Protein AF-A0A954QNA8-F1 (afdb_monomer_lite)

Foldseek 3Di:
DDDLVVLVVVLVVLVVVLVVVVVVLVVVCVVDVDPVSVCCCVVPPVVVSVVSVVVSVVSVVVSVVVVVVVVVVVDPPPPPPDD

Radius of gyration: 20.31 Å; chains: 1; bounding box: 48×29×55 Å

Secondary structure (DSSP, 8-state):
---HHHHHHHHHHHHHHHHHHHHHHHHHHHH--SHHHHHHIIIIIHHHHHHHHHHHHHHHHHHHHHHHHHHHHH-TT------

Sequence (83 aa):
MSRPGHLHIGVQQLQHATRELQRMWAETRRQWNDQTARDFEAKHLESMLPALRLILAATSETEEQYRQAVHDSEDPDRPTTVL

pLDDT: mean 85.42, std 14.09, range [44.88, 97.38]

Structure (mmCIF, N/CA/C/O backbone):
data_AF-A0A954QNA8-F1
#
_entry.id   AF-A0A954QNA8-F1
#
loop_
_atom_site.group_PDB
_atom_site.id
_atom_site.type_symbol
_atom_site.label_atom_id
_atom_site.label_alt_id
_atom_site.label_comp_id
_atom_site.label_asym_id
_atom_site.label_entity_id
_atom_site.label_seq_id
_atom_site.pdbx_PDB_ins_code
_atom_site.Cartn_x
_atom_site.Cartn_y
_atom_site.Cartn_z
_atom_site.occupancy
_atom_site.B_iso_or_equiv
_atom_site.auth_seq_id
_atom_site.auth_comp_id
_atom_site.auth_asym_id
_atom_site.auth_atom_id
_atom_site.pdbx_PDB_model_num
ATOM 1 N N . MET A 1 1 ? 11.137 5.780 -23.231 1.00 47.69 1 MET A N 1
ATOM 2 C CA . MET A 1 1 ? 11.973 4.796 -22.509 1.00 47.69 1 MET A CA 1
ATOM 3 C C . MET A 1 1 ? 12.257 5.357 -21.126 1.00 47.69 1 MET A C 1
ATOM 5 O O . MET A 1 1 ? 12.930 6.377 -21.032 1.00 47.69 1 MET A O 1
ATOM 9 N N . SER A 1 2 ? 11.682 4.778 -20.072 1.00 53.50 2 SER A N 1
ATOM 10 C CA . SER A 1 2 ? 12.015 5.168 -18.696 1.00 53.50 2 SER A CA 1
ATOM 11 C C . SER A 1 2 ? 13.436 4.705 -18.392 1.00 53.50 2 SER A C 1
ATOM 13 O O . SER A 1 2 ? 13.750 3.535 -18.584 1.00 53.50 2 SER A O 1
ATOM 15 N N . ARG A 1 3 ? 14.313 5.620 -17.968 1.00 60.56 3 ARG A N 1
ATOM 16 C CA . ARG A 1 3 ? 15.673 5.256 -17.549 1.00 60.56 3 ARG A CA 1
ATOM 17 C C . ARG A 1 3 ? 15.601 4.361 -16.301 1.00 60.56 3 ARG A C 1
ATOM 19 O O . ARG A 1 3 ? 14.802 4.670 -15.416 1.00 60.56 3 ARG A O 1
ATOM 26 N N . PRO A 1 4 ? 16.457 3.331 -16.177 1.00 61.16 4 PRO A N 1
ATOM 27 C CA . PRO A 1 4 ? 16.444 2.392 -15.047 1.00 61.16 4 PRO A CA 1
ATOM 28 C C . PRO A 1 4 ? 16.491 3.090 -13.678 1.00 61.16 4 PRO A C 1
ATOM 30 O O . PRO A 1 4 ? 15.779 2.701 -12.757 1.00 61.16 4 PRO A O 1
ATOM 33 N N . GLY A 1 5 ? 17.224 4.205 -13.568 1.00 68.38 5 GLY A N 1
ATOM 34 C CA . GLY A 1 5 ? 17.301 4.986 -12.328 1.00 68.38 5 GLY A CA 1
ATOM 35 C C . GLY A 1 5 ? 15.971 5.593 -11.855 1.00 68.38 5 GLY A C 1
ATOM 36 O O . GLY A 1 5 ? 15.779 5.763 -10.657 1.00 68.38 5 GLY A O 1
ATOM 37 N N . HIS A 1 6 ? 15.023 5.885 -12.753 1.00 76.69 6 HIS A N 1
ATOM 38 C CA . HIS A 1 6 ? 13.720 6.443 -12.363 1.00 76.69 6 HIS A CA 1
ATOM 39 C C . HIS A 1 6 ? 12.817 5.397 -11.698 1.00 76.69 6 HIS A C 1
ATOM 41 O O . HIS A 1 6 ? 12.088 5.722 -10.762 1.00 76.69 6 HIS A O 1
ATOM 47 N N . LEU A 1 7 ? 12.882 4.144 -12.163 1.00 77.62 7 LEU A N 1
ATOM 48 C CA . LEU A 1 7 ? 12.125 3.040 -11.574 1.00 77.62 7 LEU A CA 1
ATOM 49 C C . LEU A 1 7 ? 12.635 2.735 -10.163 1.00 77.62 7 LEU A C 1
ATOM 51 O O . LEU A 1 7 ? 11.843 2.649 -9.228 1.00 77.62 7 LEU A O 1
ATOM 55 N N . HIS A 1 8 ? 13.959 2.683 -10.009 1.00 81.94 8 HIS A N 1
ATOM 56 C CA . HIS A 1 8 ? 14.616 2.455 -8.726 1.00 81.94 8 HIS A CA 1
ATOM 57 C C . HIS A 1 8 ? 14.202 3.485 -7.663 1.00 81.94 8 HIS A C 1
ATOM 59 O O . HIS A 1 8 ? 13.796 3.129 -6.556 1.00 81.94 8 HIS A O 1
ATOM 65 N N . ILE A 1 9 ? 14.241 4.778 -8.011 1.00 86.94 9 ILE A N 1
ATOM 66 C CA . ILE A 1 9 ? 13.834 5.864 -7.105 1.00 86.94 9 ILE A CA 1
ATOM 67 C C . ILE A 1 9 ? 12.359 5.715 -6.705 1.00 86.94 9 ILE A C 1
ATOM 69 O O . ILE A 1 9 ? 12.030 5.841 -5.525 1.00 86.94 9 ILE A O 1
ATOM 73 N N . GLY A 1 10 ? 11.477 5.403 -7.660 1.00 86.38 10 GLY A N 1
ATOM 74 C CA . GLY A 1 10 ? 10.055 5.182 -7.386 1.00 86.38 10 GLY A CA 1
ATOM 75 C C . GLY A 1 10 ? 9.803 4.010 -6.430 1.00 86.38 10 GLY A C 1
ATOM 76 O O . GLY A 1 10 ? 9.009 4.138 -5.498 1.00 86.38 10 GLY A O 1
ATOM 77 N N . VAL A 1 11 ? 10.525 2.896 -6.597 1.00 88.00 11 VAL A N 1
ATOM 78 C CA . VAL A 1 11 ? 10.456 1.733 -5.693 1.00 88.00 11 VAL A CA 1
ATOM 79 C C . VAL A 1 11 ? 10.884 2.112 -4.276 1.00 88.00 11 VAL A C 1
ATOM 81 O O . VAL A 1 11 ? 10.177 1.795 -3.319 1.00 88.00 11 VAL A O 1
ATOM 84 N N . GLN A 1 12 ? 11.998 2.834 -4.127 1.00 90.00 12 GLN A N 1
ATOM 85 C CA . GLN A 1 12 ? 12.488 3.283 -2.819 1.00 90.00 12 GLN A CA 1
ATOM 86 C C . GLN A 1 12 ? 11.485 4.208 -2.115 1.00 90.00 12 GLN A C 1
ATOM 88 O O . GLN A 1 12 ? 11.200 4.036 -0.926 1.00 90.00 12 GLN A O 1
ATOM 93 N N . GLN A 1 13 ? 10.899 5.155 -2.852 1.00 92.12 13 GLN A N 1
ATOM 94 C CA . GLN A 1 13 ? 9.871 6.056 -2.326 1.00 92.12 13 GLN A CA 1
ATOM 95 C C . GLN A 1 13 ? 8.623 5.290 -1.881 1.00 92.12 13 GLN A C 1
ATOM 97 O O . GLN A 1 13 ? 8.118 5.523 -0.782 1.00 92.12 13 GLN A O 1
ATOM 102 N N . LEU A 1 14 ? 8.155 4.332 -2.683 1.00 91.12 14 LEU A N 1
ATOM 103 C CA . LEU A 1 14 ? 6.978 3.535 -2.349 1.00 91.12 14 LEU A CA 1
ATOM 104 C C . LEU A 1 14 ? 7.224 2.616 -1.140 1.00 91.12 14 LEU A C 1
ATOM 106 O O . LEU A 1 14 ? 6.358 2.496 -0.270 1.00 91.12 14 LEU A O 1
ATOM 110 N N . GLN A 1 15 ? 8.416 2.018 -1.024 1.00 91.62 15 GLN A N 1
ATOM 111 C CA . GLN A 1 15 ? 8.823 1.260 0.167 1.00 91.62 15 GLN A CA 1
ATOM 112 C C . GLN A 1 15 ? 8.852 2.139 1.418 1.00 91.62 15 GLN A C 1
ATOM 114 O O . GLN A 1 15 ? 8.422 1.713 2.493 1.00 91.62 15 GLN A O 1
ATOM 119 N N . HIS A 1 16 ? 9.377 3.360 1.303 1.00 94.44 16 HIS A N 1
ATOM 120 C CA . HIS A 1 16 ? 9.402 4.312 2.406 1.00 94.44 16 HIS A CA 1
ATOM 121 C C . HIS A 1 16 ? 7.984 4.687 2.849 1.00 94.44 16 HIS A C 1
ATOM 123 O O . HIS A 1 16 ? 7.639 4.451 4.005 1.00 94.44 16 HIS A O 1
ATOM 129 N N . ALA A 1 17 ? 7.139 5.133 1.918 1.00 94.44 17 ALA A N 1
ATOM 130 C CA . ALA A 1 17 ? 5.757 5.516 2.197 1.00 94.44 17 ALA A CA 1
ATOM 131 C C . ALA A 1 17 ? 4.935 4.366 2.804 1.00 94.44 17 ALA A C 1
ATOM 133 O O . ALA A 1 17 ? 4.171 4.572 3.744 1.00 94.44 17 ALA A O 1
ATOM 134 N N . THR A 1 18 ? 5.134 3.130 2.328 1.00 93.25 18 THR A N 1
ATOM 135 C CA . THR A 1 18 ? 4.452 1.949 2.884 1.00 93.25 18 THR A CA 1
ATOM 136 C C . THR A 1 18 ? 4.850 1.709 4.343 1.00 93.25 18 THR A C 1
ATOM 138 O O . THR A 1 18 ? 3.992 1.435 5.181 1.00 93.25 18 THR A O 1
ATOM 141 N N . ARG A 1 19 ? 6.142 1.842 4.678 1.00 94.31 19 ARG A N 1
ATOM 142 C CA . ARG A 1 19 ? 6.623 1.707 6.064 1.00 94.31 19 ARG A CA 1
ATOM 143 C C . ARG A 1 19 ? 6.101 2.823 6.961 1.00 94.31 19 ARG A C 1
ATOM 145 O O . ARG A 1 19 ? 5.708 2.548 8.094 1.00 94.31 19 ARG A O 1
ATOM 152 N N . GLU A 1 20 ? 6.083 4.059 6.469 1.00 96.94 20 GLU A N 1
ATOM 153 C CA . GLU A 1 20 ? 5.534 5.191 7.216 1.00 96.94 20 GLU A CA 1
ATOM 154 C C . GLU A 1 20 ? 4.044 5.014 7.499 1.00 96.94 20 GLU A C 1
ATOM 156 O O . GLU A 1 20 ? 3.636 5.161 8.649 1.00 96.94 20 GLU A O 1
ATOM 161 N N . LEU A 1 21 ? 3.254 4.591 6.507 1.00 94.88 21 LEU A N 1
ATOM 162 C CA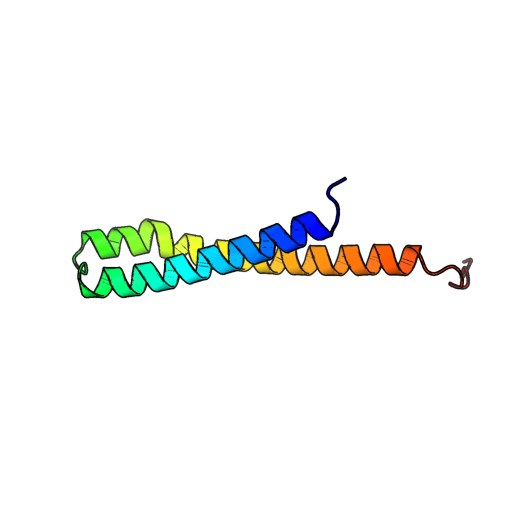 . LEU A 1 21 ? 1.833 4.295 6.688 1.00 94.88 21 LEU A CA 1
ATOM 163 C C . LEU A 1 21 ? 1.611 3.256 7.792 1.00 94.88 21 LEU A C 1
ATOM 165 O O . LEU A 1 21 ? 0.795 3.474 8.684 1.00 94.88 21 LEU A O 1
ATOM 169 N N . GLN A 1 22 ? 2.355 2.146 7.767 1.00 94.38 22 GLN A N 1
ATOM 170 C CA . GLN A 1 22 ? 2.235 1.102 8.790 1.00 94.38 22 GLN A CA 1
ATOM 171 C C . GLN A 1 22 ? 2.597 1.622 10.184 1.00 94.38 22 GLN A C 1
ATOM 173 O O . GLN A 1 22 ? 1.895 1.335 11.155 1.00 94.38 22 GLN A O 1
ATOM 178 N N . ARG A 1 23 ? 3.673 2.410 10.288 1.00 96.62 23 ARG A N 1
ATOM 179 C CA . ARG A 1 23 ? 4.106 3.014 11.551 1.00 96.62 23 ARG A CA 1
ATOM 180 C C . ARG A 1 23 ? 3.061 3.988 12.093 1.00 96.62 23 ARG A C 1
ATOM 182 O O . ARG A 1 23 ? 2.717 3.909 13.269 1.00 96.62 23 ARG A O 1
ATOM 189 N N . MET A 1 24 ? 2.580 4.901 11.252 1.00 97.00 24 MET A N 1
ATOM 190 C CA . MET A 1 24 ? 1.583 5.897 11.635 1.00 97.00 24 MET A CA 1
ATOM 191 C C . MET A 1 24 ? 0.273 5.228 12.032 1.00 97.00 24 MET A C 1
ATOM 193 O O . MET A 1 24 ? -0.281 5.574 13.067 1.00 97.00 24 MET A O 1
ATOM 197 N N . TRP A 1 25 ? -0.174 4.221 11.280 1.00 96.12 25 TRP A N 1
ATOM 198 C CA . TRP A 1 25 ? -1.374 3.468 11.621 1.00 96.12 25 TRP A CA 1
ATOM 199 C C . TRP A 1 25 ? -1.258 2.776 12.983 1.00 96.12 25 TRP A C 1
ATOM 201 O O . TRP A 1 25 ? -2.157 2.899 13.812 1.00 96.12 25 TRP A O 1
ATOM 211 N N . ALA A 1 26 ? -0.130 2.112 13.255 1.00 95.12 26 ALA A N 1
ATOM 212 C CA . ALA A 1 26 ? 0.111 1.469 14.544 1.00 95.12 26 ALA A CA 1
ATOM 213 C C . ALA A 1 26 ? 0.080 2.467 15.716 1.00 95.12 26 ALA A C 1
ATOM 215 O O . ALA A 1 26 ? -0.436 2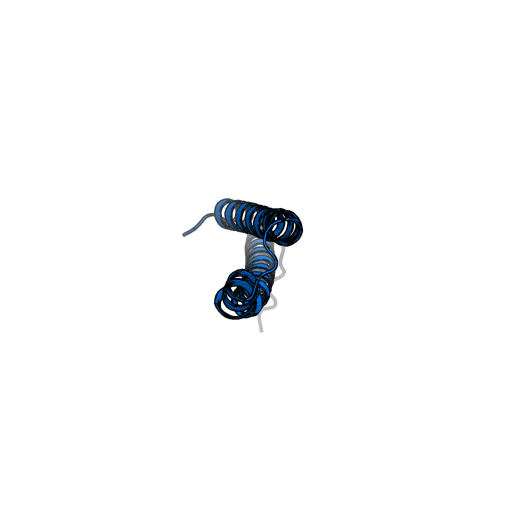.139 16.783 1.00 95.12 26 ALA A O 1
ATOM 216 N N . GLU A 1 27 ? 0.601 3.683 15.523 1.00 97.12 27 GLU A N 1
ATOM 217 C CA . GLU A 1 27 ? 0.529 4.751 16.527 1.00 97.12 27 GLU A CA 1
ATOM 218 C C . GLU A 1 27 ? -0.902 5.275 16.691 1.00 97.12 27 GLU A C 1
ATOM 220 O O . GLU A 1 27 ? -1.409 5.348 17.809 1.00 97.12 27 GLU A O 1
ATOM 225 N N . THR A 1 28 ? -1.597 5.560 15.588 1.00 96.62 28 THR A N 1
ATOM 226 C CA . THR A 1 28 ? -2.999 5.992 15.597 1.00 96.62 28 THR A CA 1
ATOM 227 C C . THR A 1 28 ? -3.880 4.991 16.339 1.00 96.62 28 THR A C 1
ATOM 229 O O . THR A 1 28 ? -4.707 5.395 17.155 1.00 96.62 28 THR A O 1
ATOM 232 N N . ARG A 1 29 ? -3.659 3.686 16.148 1.00 96.31 29 ARG A N 1
ATOM 233 C CA . ARG A 1 29 ? -4.424 2.617 16.806 1.00 96.31 29 ARG A CA 1
ATOM 234 C C . ARG A 1 29 ? -4.283 2.576 18.323 1.00 96.31 29 ARG A C 1
ATOM 236 O O . ARG A 1 29 ? -5.135 1.991 18.988 1.00 96.31 29 ARG A O 1
ATOM 243 N N . ARG A 1 30 ? -3.261 3.219 18.892 1.00 95.81 30 ARG A N 1
ATOM 244 C CA . ARG A 1 30 ? -3.124 3.362 20.351 1.00 95.81 30 ARG A CA 1
ATOM 245 C C . ARG A 1 30 ? -4.157 4.317 20.937 1.00 95.81 30 ARG A C 1
ATOM 247 O O . ARG A 1 30 ? -4.564 4.133 22.078 1.00 95.81 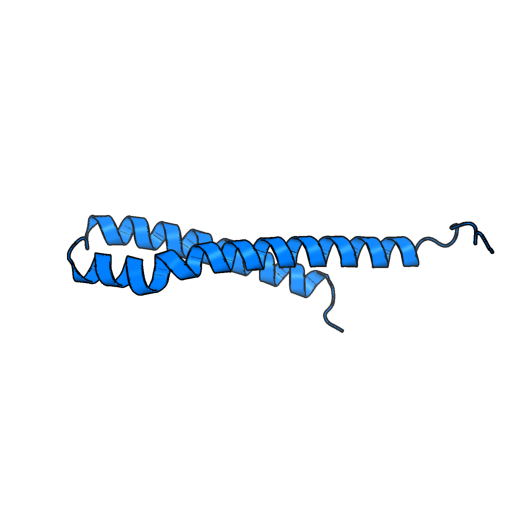30 ARG A O 1
ATOM 254 N N . GLN A 1 31 ? -4.572 5.319 20.164 1.00 95.94 31 GLN A N 1
ATOM 255 C CA . GLN A 1 31 ? -5.521 6.351 20.593 1.00 95.94 31 GLN A CA 1
ATOM 256 C C . GLN A 1 31 ? -6.912 6.146 19.974 1.00 95.94 31 GLN A C 1
ATOM 258 O O . GLN A 1 31 ? -7.917 6.505 20.581 1.00 95.94 31 GLN A O 1
ATOM 263 N N . TRP A 1 32 ? -6.980 5.523 18.796 1.00 95.88 32 TRP A N 1
ATOM 264 C CA . TRP A 1 32 ? -8.203 5.279 18.041 1.00 95.88 32 TRP A CA 1
ATOM 265 C C . TRP A 1 32 ? -8.377 3.782 17.743 1.00 95.88 32 TRP A C 1
ATOM 267 O O . TRP A 1 32 ? -7.836 3.245 16.777 1.00 95.88 32 TRP A O 1
ATOM 277 N N . ASN A 1 33 ? -9.125 3.084 18.606 1.00 93.62 33 ASN A N 1
ATOM 278 C CA . ASN A 1 33 ? -9.340 1.629 18.524 1.00 93.62 33 ASN A CA 1
ATOM 279 C C . ASN A 1 33 ? -10.825 1.216 18.578 1.00 93.62 33 ASN A C 1
ATOM 281 O O . ASN A 1 33 ? -11.169 0.116 19.017 1.00 93.62 33 ASN A O 1
ATOM 285 N N . ASP A 1 34 ? -11.715 2.111 18.160 1.00 97.38 34 ASP A N 1
ATOM 286 C CA . ASP A 1 34 ? -13.144 1.821 18.076 1.00 97.38 34 ASP A CA 1
ATOM 287 C C . ASP A 1 34 ? -13.487 0.972 16.836 1.00 97.38 34 ASP A C 1
ATOM 289 O O . ASP A 1 34 ? -12.611 0.505 16.099 1.00 97.38 34 ASP A O 1
ATOM 293 N N . GLN A 1 35 ? -14.784 0.742 16.621 1.00 97.31 35 GLN A N 1
ATOM 294 C CA . GLN A 1 35 ? -15.263 -0.004 15.461 1.00 97.31 35 GLN A CA 1
ATOM 295 C C . GLN A 1 35 ? -14.914 0.697 14.141 1.00 97.31 35 GLN A C 1
ATOM 297 O O . GLN A 1 35 ? -14.498 0.032 13.200 1.00 97.31 35 GLN A O 1
ATOM 302 N N . THR A 1 36 ? -14.983 2.027 14.091 1.00 96.50 36 THR A N 1
ATOM 303 C CA . THR A 1 36 ? -14.639 2.813 12.899 1.00 96.50 36 THR A CA 1
ATOM 304 C C . THR A 1 36 ? -13.183 2.598 12.486 1.00 96.50 36 THR A C 1
ATOM 306 O O . THR A 1 36 ? -12.891 2.424 11.303 1.00 96.50 36 THR A O 1
ATOM 309 N N . ALA A 1 37 ? -12.263 2.553 13.453 1.00 96.50 37 ALA A N 1
ATOM 310 C CA . ALA A 1 37 ? -10.856 2.262 13.197 1.00 96.50 37 ALA A CA 1
ATOM 311 C C . ALA A 1 37 ? -10.648 0.841 12.644 1.00 96.50 37 ALA A C 1
ATOM 313 O O . ALA A 1 37 ? -9.837 0.640 11.741 1.00 96.50 37 ALA A O 1
ATOM 314 N N . ARG A 1 38 ? -11.391 -0.147 13.162 1.00 96.19 38 ARG A N 1
ATOM 315 C CA . ARG A 1 38 ? -11.345 -1.538 12.672 1.00 96.19 38 ARG A CA 1
ATOM 316 C C . ARG A 1 38 ? -11.901 -1.652 11.255 1.00 96.19 38 ARG A C 1
ATOM 318 O O . ARG A 1 38 ? -11.300 -2.319 10.421 1.00 96.19 38 ARG A O 1
ATOM 325 N N . ASP A 1 39 ? -13.003 -0.965 10.973 1.00 96.62 39 ASP A N 1
ATOM 326 C CA . ASP A 1 39 ? -13.618 -0.955 9.646 1.00 96.62 39 ASP A CA 1
ATOM 327 C C . ASP A 1 39 ? -12.695 -0.293 8.618 1.00 96.62 39 ASP A C 1
ATOM 329 O O . ASP A 1 39 ? -12.573 -0.773 7.492 1.00 96.62 39 ASP A O 1
ATOM 333 N N . PHE A 1 40 ? -11.998 0.780 9.007 1.00 94.94 40 PHE A N 1
ATOM 334 C CA . PHE A 1 40 ? -10.979 1.406 8.169 1.00 94.94 40 PHE A CA 1
ATOM 335 C C . PHE A 1 40 ? -9.835 0.435 7.844 1.00 94.94 40 PHE A C 1
ATOM 337 O O . PHE A 1 40 ? -9.456 0.300 6.679 1.00 94.94 40 PHE A O 1
ATOM 344 N N . GLU A 1 41 ? -9.313 -0.263 8.855 1.00 95.75 41 GLU A N 1
ATOM 345 C CA . GLU A 1 41 ? -8.245 -1.257 8.701 1.00 95.75 41 GLU A CA 1
ATOM 346 C C . GLU A 1 41 ? -8.644 -2.372 7.734 1.00 95.75 41 GLU A C 1
ATOM 348 O O . GLU A 1 41 ? -7.955 -2.590 6.735 1.00 95.75 41 GLU A O 1
ATOM 353 N N . ALA A 1 42 ? -9.793 -3.002 7.977 1.00 95.81 42 ALA A N 1
ATOM 354 C CA . ALA A 1 42 ? -10.301 -4.103 7.166 1.00 95.81 42 ALA A CA 1
ATOM 355 C C . ALA A 1 42 ? -10.602 -3.671 5.725 1.00 95.81 42 ALA A C 1
ATOM 357 O O . ALA A 1 42 ? -10.264 -4.359 4.761 1.00 95.81 42 ALA A O 1
ATOM 358 N N . LYS A 1 43 ? -11.216 -2.496 5.551 1.00 95.38 43 LYS A N 1
ATOM 359 C CA . LYS A 1 43 ? -11.628 -2.017 4.230 1.00 95.38 43 LYS A CA 1
ATOM 360 C C . LYS A 1 43 ? -10.453 -1.553 3.376 1.00 95.38 43 LYS A C 1
ATOM 362 O O . LYS A 1 43 ? -10.482 -1.739 2.159 1.00 95.38 43 LYS A O 1
ATOM 367 N N . HIS A 1 44 ? -9.455 -0.914 3.984 1.00 93.69 44 HIS A N 1
ATOM 368 C CA . HIS A 1 44 ? -8.417 -0.208 3.238 1.00 93.69 44 HIS A CA 1
ATOM 369 C C . HIS A 1 44 ? -7.028 -0.804 3.412 1.00 93.69 44 HIS A C 1
ATOM 371 O O . HIS A 1 44 ? -6.304 -0.915 2.430 1.00 93.69 44 HIS A O 1
ATOM 377 N N . LEU A 1 45 ? -6.622 -1.174 4.625 1.00 93.69 45 LEU A N 1
ATOM 378 C CA . LEU A 1 45 ? -5.230 -1.535 4.896 1.00 93.69 45 LEU A CA 1
ATOM 379 C C . LEU A 1 45 ? -4.957 -3.025 4.688 1.00 93.69 45 LEU A C 1
ATOM 381 O O . LEU A 1 45 ? -3.922 -3.367 4.113 1.00 93.69 45 LEU A O 1
ATOM 385 N N . GLU A 1 46 ? -5.877 -3.899 5.101 1.00 93.44 46 GLU A N 1
ATOM 386 C CA . GLU A 1 46 ? -5.697 -5.355 5.009 1.00 93.44 46 GLU A CA 1
ATOM 387 C C . GLU A 1 46 ? -5.498 -5.841 3.570 1.00 93.44 46 GLU A C 1
ATOM 389 O O . GLU A 1 46 ? -4.674 -6.720 3.328 1.00 93.44 46 GLU A O 1
ATOM 394 N N . SER A 1 47 ? -6.202 -5.248 2.602 1.00 90.75 47 SER A N 1
ATOM 395 C CA . SER A 1 47 ? -6.090 -5.609 1.183 1.00 90.75 47 SER A CA 1
ATOM 396 C C . SER A 1 47 ? -4.980 -4.845 0.453 1.00 90.75 47 SER A C 1
ATOM 398 O O . SER A 1 47 ? -4.273 -5.411 -0.384 1.00 90.75 47 SER A O 1
ATOM 400 N N . MET A 1 48 ? -4.783 -3.566 0.784 1.00 93.06 48 MET A N 1
ATOM 401 C CA . MET A 1 48 ? -3.823 -2.705 0.094 1.00 93.06 48 MET A CA 1
ATOM 402 C C . MET A 1 48 ? -2.375 -3.050 0.444 1.00 93.06 48 MET A C 1
ATOM 404 O O . MET A 1 48 ? -1.525 -3.070 -0.444 1.00 93.06 48 MET A O 1
ATOM 408 N N . LEU A 1 49 ? -2.062 -3.331 1.715 1.00 91.69 49 LEU A N 1
ATOM 409 C CA . LEU A 1 49 ? -0.679 -3.575 2.139 1.00 91.69 49 LEU A CA 1
ATOM 410 C C . LEU A 1 49 ? -0.055 -4.818 1.471 1.00 91.69 49 LEU A C 1
ATOM 412 O O . LEU A 1 49 ? 1.083 -4.719 1.003 1.00 91.69 49 LEU A O 1
ATOM 416 N N . PRO A 1 50 ? -0.749 -5.968 1.359 1.00 92.25 50 PRO A N 1
ATOM 417 C CA . PRO A 1 50 ? -0.256 -7.101 0.578 1.00 92.25 50 PRO A CA 1
ATOM 418 C C . PRO A 1 50 ? -0.080 -6.770 -0.906 1.00 92.25 50 PRO A C 1
ATOM 420 O O . PRO A 1 50 ? 0.951 -7.113 -1.482 1.00 92.25 50 PRO A O 1
ATOM 423 N N . ALA A 1 51 ? -1.035 -6.060 -1.516 1.00 92.94 51 ALA A N 1
ATOM 424 C CA . ALA A 1 51 ? -0.947 -5.668 -2.922 1.00 92.94 51 ALA A CA 1
ATOM 425 C C . ALA A 1 51 ? 0.267 -4.762 -3.191 1.00 92.94 51 ALA A C 1
ATOM 427 O O . ALA A 1 51 ? 1.012 -4.989 -4.142 1.00 92.94 51 ALA A O 1
ATOM 428 N N . LEU A 1 52 ? 0.532 -3.792 -2.310 1.00 91.94 52 LEU A N 1
ATOM 429 C CA . LEU A 1 52 ? 1.715 -2.932 -2.390 1.00 91.94 52 LEU A CA 1
ATOM 430 C C . LEU A 1 52 ? 3.015 -3.736 -2.294 1.00 91.94 52 LEU A C 1
ATOM 432 O O . LEU A 1 52 ? 3.948 -3.483 -3.053 1.00 91.94 52 LEU A O 1
ATOM 436 N N . ARG A 1 53 ? 3.080 -4.736 -1.407 1.00 89.88 53 ARG A N 1
ATOM 437 C CA . ARG A 1 53 ? 4.252 -5.621 -1.295 1.00 89.88 53 ARG A CA 1
ATOM 438 C C . ARG A 1 53 ? 4.488 -6.430 -2.568 1.00 89.88 53 ARG A C 1
ATOM 440 O O . ARG A 1 53 ? 5.635 -6.553 -2.986 1.00 89.88 53 ARG A O 1
ATOM 447 N N . LEU A 1 54 ? 3.424 -6.942 -3.186 1.00 93.00 54 LEU A N 1
ATOM 448 C CA . LEU A 1 54 ? 3.511 -7.669 -4.455 1.00 93.00 54 LEU A CA 1
ATOM 449 C C . LEU A 1 54 ? 4.027 -6.768 -5.580 1.00 93.00 54 LEU A C 1
ATOM 451 O O . LEU A 1 54 ? 4.944 -7.154 -6.299 1.00 93.00 54 LEU A O 1
ATOM 455 N N . ILE A 1 55 ? 3.492 -5.550 -5.692 1.00 91.69 55 ILE A N 1
ATOM 456 C CA . ILE A 1 55 ? 3.934 -4.570 -6.693 1.00 91.69 55 ILE A CA 1
ATOM 457 C C . ILE A 1 55 ? 5.410 -4.224 -6.491 1.00 91.69 55 ILE A C 1
ATOM 459 O O . ILE A 1 55 ? 6.176 -4.211 -7.452 1.00 91.69 55 ILE A O 1
ATOM 463 N N . LEU A 1 56 ? 5.823 -3.974 -5.247 1.00 90.56 56 LEU A N 1
ATOM 464 C CA . LEU A 1 56 ? 7.214 -3.682 -4.912 1.00 90.56 56 LEU A CA 1
ATOM 465 C C . LEU A 1 56 ? 8.146 -4.831 -5.309 1.00 90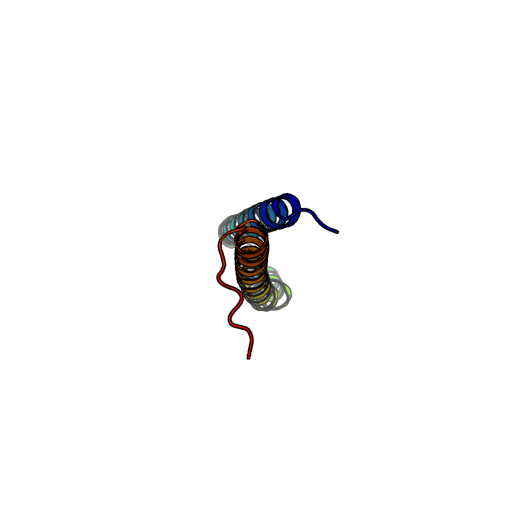.56 56 LEU A C 1
ATOM 467 O O . LEU A 1 56 ? 9.160 -4.577 -5.951 1.00 90.56 56 LEU A O 1
ATOM 471 N N . ALA A 1 57 ? 7.782 -6.075 -4.987 1.00 90.12 57 ALA A N 1
ATOM 472 C CA . ALA A 1 57 ? 8.572 -7.250 -5.345 1.00 90.12 57 ALA A CA 1
ATOM 473 C C . ALA A 1 57 ? 8.704 -7.417 -6.868 1.00 90.12 57 ALA A C 1
ATOM 475 O O . ALA A 1 57 ? 9.819 -7.517 -7.375 1.00 90.12 57 ALA A O 1
A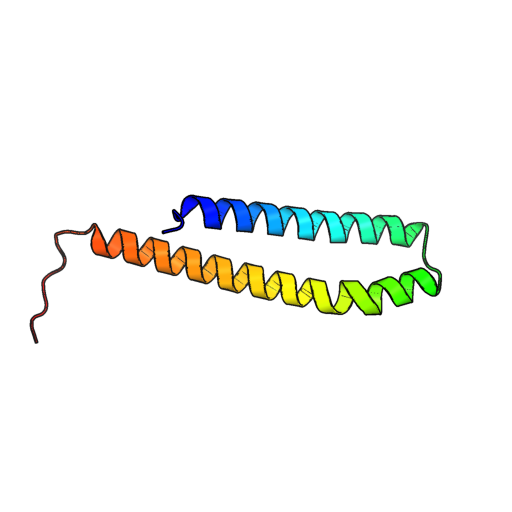TOM 476 N N . ALA A 1 58 ? 7.587 -7.362 -7.598 1.00 91.44 58 ALA A N 1
ATOM 477 C CA . ALA A 1 58 ? 7.580 -7.494 -9.055 1.00 91.44 58 ALA A CA 1
ATOM 478 C C . ALA A 1 58 ? 8.371 -6.368 -9.743 1.00 91.44 58 ALA A C 1
ATOM 480 O O . ALA A 1 58 ? 9.072 -6.590 -10.731 1.00 91.44 58 ALA A O 1
ATOM 481 N N . THR A 1 59 ? 8.293 -5.148 -9.205 1.00 89.25 59 THR A N 1
ATOM 482 C CA . THR A 1 59 ? 9.032 -4.004 -9.750 1.00 89.25 59 THR A CA 1
ATOM 483 C C . THR A 1 59 ? 10.534 -4.148 -9.511 1.00 89.25 59 THR A C 1
ATOM 485 O O . THR A 1 59 ? 11.311 -3.884 -10.425 1.00 89.25 59 THR A O 1
ATOM 488 N N . SER A 1 60 ? 10.952 -4.604 -8.325 1.00 86.31 60 SER A N 1
ATOM 489 C CA . SER A 1 60 ? 12.362 -4.897 -8.037 1.00 86.31 60 SER A CA 1
ATOM 490 C C . SER A 1 60 ? 12.920 -6.004 -8.933 1.00 86.31 60 SER A C 1
ATOM 492 O O . SER A 1 60 ? 14.031 -5.869 -9.436 1.00 86.31 60 SER A O 1
ATOM 494 N N . GLU A 1 61 ? 12.146 -7.061 -9.186 1.00 89.94 61 GLU A N 1
ATOM 495 C CA . GLU A 1 61 ? 12.537 -8.127 -10.117 1.00 89.94 61 GLU A CA 1
ATOM 496 C C . GLU A 1 61 ? 12.688 -7.601 -11.552 1.00 89.94 61 GLU A C 1
ATOM 498 O O . GLU A 1 61 ? 13.680 -7.879 -12.223 1.00 89.94 61 GLU A O 1
ATOM 503 N N . THR A 1 62 ? 11.742 -6.775 -12.005 1.00 88.50 62 THR A N 1
ATOM 504 C CA . THR A 1 62 ? 11.789 -6.162 -13.343 1.00 88.50 62 THR A CA 1
ATOM 505 C C . THR A 1 62 ? 13.000 -5.235 -13.496 1.00 88.50 62 THR A C 1
ATOM 507 O O . THR A 1 62 ? 13.639 -5.209 -14.548 1.00 88.50 62 THR A O 1
ATOM 510 N N . GLU A 1 63 ? 13.333 -4.471 -12.451 1.00 86.62 63 GLU A N 1
ATOM 511 C CA . GLU A 1 63 ? 14.511 -3.600 -12.438 1.00 86.62 63 GLU A CA 1
ATOM 512 C C . GLU A 1 63 ? 15.808 -4.408 -12.574 1.0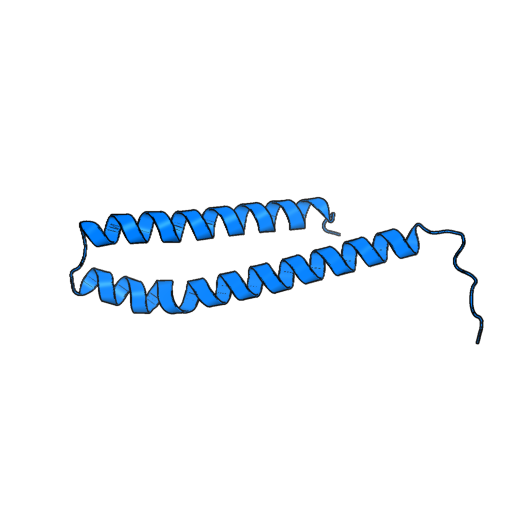0 86.62 63 GLU A C 1
ATOM 514 O O . GLU A 1 63 ? 16.682 -4.033 -13.357 1.00 86.62 63 GLU A O 1
ATOM 519 N N . GLU A 1 64 ? 15.916 -5.526 -11.853 1.00 87.25 64 GLU A N 1
ATOM 520 C CA . GLU A 1 64 ? 17.067 -6.429 -11.923 1.00 87.25 64 GLU A CA 1
ATOM 521 C C . GLU A 1 64 ? 17.233 -7.015 -13.327 1.00 87.25 64 GLU A C 1
ATOM 523 O O . GLU A 1 64 ? 18.305 -6.914 -13.922 1.00 87.25 64 GLU A O 1
ATOM 528 N N . GLN A 1 65 ? 16.151 -7.554 -13.896 1.00 89.12 65 GLN A N 1
ATOM 529 C CA . GLN A 1 65 ? 16.160 -8.127 -15.243 1.00 89.12 65 GLN A CA 1
ATOM 530 C C . GLN A 1 65 ? 16.565 -7.093 -16.298 1.00 89.12 65 GLN A C 1
ATOM 532 O O . GLN A 1 65 ? 17.357 -7.391 -17.192 1.00 89.12 65 GLN A O 1
ATOM 537 N N . TYR A 1 66 ? 16.063 -5.862 -16.183 1.00 86.50 66 TYR A N 1
ATOM 538 C CA . TYR A 1 66 ? 16.441 -4.780 -17.086 1.00 86.50 66 TYR A CA 1
ATOM 539 C C . TYR A 1 66 ? 17.919 -4.403 -16.934 1.00 86.50 66 TYR A C 1
ATOM 541 O O . TYR A 1 66 ? 18.604 -4.191 -17.934 1.00 86.50 66 TYR A O 1
ATOM 549 N N . ARG A 1 67 ? 18.432 -4.331 -15.699 1.00 85.31 67 ARG A N 1
ATOM 550 C CA . ARG A 1 67 ? 19.845 -4.026 -15.439 1.00 85.31 67 ARG A CA 1
ATOM 551 C C . ARG A 1 67 ? 20.761 -5.096 -16.029 1.00 85.31 67 ARG A C 1
ATOM 553 O O . ARG A 1 67 ? 21.736 -4.742 -16.686 1.00 85.31 67 ARG A O 1
ATOM 560 N N . GLN A 1 68 ? 20.408 -6.369 -15.856 1.00 86.31 68 GLN A N 1
ATOM 561 C CA . GLN A 1 68 ? 21.146 -7.488 -16.437 1.00 86.31 68 GLN A CA 1
ATOM 562 C C . GLN A 1 68 ? 21.117 -7.448 -17.967 1.00 86.31 68 GLN A C 1
ATOM 564 O O . GLN A 1 68 ? 22.156 -7.585 -18.597 1.00 86.31 68 GLN A O 1
ATOM 569 N N . ALA A 1 69 ? 19.956 -7.190 -18.577 1.00 86.56 69 ALA A N 1
ATOM 570 C CA . ALA A 1 69 ? 19.838 -7.101 -20.031 1.00 86.56 69 ALA A CA 1
ATOM 571 C C . ALA A 1 69 ? 20.673 -5.955 -20.628 1.00 86.56 69 ALA A C 1
ATOM 573 O O . ALA A 1 69 ? 21.254 -6.115 -21.702 1.00 86.56 69 ALA A O 1
ATOM 574 N N . VAL A 1 70 ? 20.748 -4.807 -19.942 1.00 84.62 70 VAL A N 1
ATOM 575 C CA . VAL A 1 70 ? 21.625 -3.694 -20.344 1.00 84.62 70 VAL A CA 1
ATOM 576 C C . VAL A 1 70 ? 23.090 -4.111 -20.245 1.00 84.62 70 VAL A C 1
ATOM 578 O O . VAL A 1 70 ? 23.809 -3.964 -21.226 1.00 84.62 70 VAL A O 1
ATOM 581 N N . HIS A 1 71 ? 23.503 -4.696 -19.118 1.00 82.38 71 HIS A N 1
ATOM 582 C CA . HIS A 1 71 ? 24.872 -5.176 -18.926 1.00 82.38 71 HIS A CA 1
ATOM 583 C C . HIS A 1 71 ? 25.278 -6.208 -19.994 1.00 82.38 71 HIS A C 1
ATOM 585 O O . HIS A 1 71 ? 26.316 -6.063 -20.630 1.00 82.38 71 HIS A O 1
ATOM 591 N N . ASP A 1 72 ? 24.430 -7.205 -20.257 1.00 84.06 72 ASP A N 1
ATOM 592 C CA . ASP A 1 72 ? 24.664 -8.241 -21.272 1.00 84.06 72 ASP A CA 1
ATOM 593 C C . ASP A 1 72 ? 24.745 -7.681 -22.702 1.00 84.06 72 ASP A C 1
ATOM 595 O O . ASP A 1 72 ? 25.320 -8.319 -23.582 1.00 84.06 72 ASP A O 1
ATOM 599 N N . SER A 1 73 ? 24.137 -6.518 -22.952 1.00 79.38 73 SER A N 1
ATOM 600 C CA . SER A 1 73 ? 24.174 -5.838 -24.254 1.00 79.38 73 SER A CA 1
ATOM 601 C C . SER A 1 73 ? 25.401 -4.936 -24.415 1.00 79.38 73 SER A C 1
ATOM 603 O O . SER A 1 73 ? 25.772 -4.605 -25.540 1.00 79.38 73 SER A O 1
ATOM 605 N N . GLU A 1 74 ? 26.008 -4.515 -23.305 1.00 80.31 74 GLU A N 1
ATOM 606 C CA . GLU A 1 74 ? 27.215 -3.685 -23.266 1.00 80.31 74 GLU A CA 1
ATOM 607 C C . GLU A 1 74 ? 28.505 -4.522 -23.244 1.00 80.31 74 GLU A C 1
ATOM 609 O O . GLU A 1 74 ? 29.584 -3.942 -23.342 1.00 80.31 74 GLU A O 1
ATOM 614 N N . ASP A 1 75 ? 28.408 -5.857 -23.161 1.00 71.19 75 ASP A N 1
ATOM 615 C CA . ASP A 1 75 ? 29.537 -6.794 -23.197 1.00 71.19 75 ASP A CA 1
ATOM 616 C C . ASP A 1 75 ? 29.890 -7.204 -24.651 1.00 71.19 75 ASP A C 1
ATOM 618 O O . ASP A 1 75 ? 29.168 -7.993 -25.273 1.00 71.19 75 ASP A O 1
ATOM 622 N N . PRO A 1 76 ? 30.977 -6.667 -25.245 1.00 59.00 76 PRO A N 1
ATOM 623 C CA . PRO A 1 76 ? 31.321 -6.889 -26.648 1.00 59.00 76 PRO A CA 1
ATOM 624 C C . PRO A 1 76 ? 31.973 -8.252 -26.931 1.00 59.00 76 PRO A C 1
ATOM 626 O O . PRO A 1 76 ? 32.200 -8.557 -28.101 1.00 59.00 76 PRO A O 1
ATOM 629 N N . ASP A 1 77 ? 32.285 -9.064 -25.913 1.00 62.31 77 ASP A N 1
ATOM 630 C CA . ASP A 1 77 ? 33.066 -10.304 -26.072 1.00 62.31 77 ASP A CA 1
ATOM 631 C C . ASP A 1 77 ? 32.222 -11.586 -25.960 1.00 62.31 77 ASP A C 1
ATOM 633 O O . ASP A 1 77 ? 32.735 -12.688 -25.762 1.00 62.31 77 ASP A O 1
ATOM 637 N N . ARG A 1 78 ? 30.893 -11.478 -26.103 1.00 58.16 78 ARG A N 1
ATOM 638 C CA . ARG A 1 78 ? 30.014 -12.652 -26.110 1.00 58.16 78 ARG A CA 1
ATOM 639 C C . ARG A 1 78 ? 30.267 -13.454 -27.398 1.00 58.16 78 ARG A C 1
ATOM 641 O O . ARG A 1 78 ? 29.917 -12.966 -28.478 1.00 58.16 78 ARG A O 1
ATOM 648 N N . PRO A 1 79 ? 30.819 -14.687 -27.342 1.00 51.31 79 PRO A N 1
ATOM 649 C CA . PRO A 1 79 ? 30.990 -15.490 -28.540 1.00 51.31 79 PRO A CA 1
ATOM 650 C C . PRO A 1 79 ? 29.602 -15.744 -29.112 1.00 51.31 79 PRO A C 1
ATOM 652 O O . PRO A 1 79 ? 28.746 -16.357 -28.467 1.00 51.31 79 PRO A O 1
ATOM 655 N N . THR A 1 80 ? 29.362 -15.228 -30.316 1.00 54.34 80 THR A N 1
ATOM 656 C CA . THR A 1 80 ? 28.158 -15.524 -31.079 1.00 54.34 80 THR A CA 1
ATOM 657 C C . THR A 1 80 ? 28.164 -17.028 -31.311 1.00 54.34 80 THR A C 1
ATOM 659 O O . THR A 1 80 ? 28.846 -17.529 -32.199 1.00 54.34 80 THR A O 1
ATOM 662 N N . THR A 1 81 ? 27.466 -17.778 -30.458 1.00 53.38 81 THR A N 1
ATOM 663 C CA . THR A 1 81 ? 27.176 -19.182 -30.731 1.00 53.38 81 THR A CA 1
ATOM 664 C C . THR A 1 81 ? 26.126 -19.162 -31.826 1.00 53.38 81 THR A C 1
ATOM 666 O O . THR A 1 81 ? 24.929 -19.058 -31.572 1.00 53.38 81 THR A O 1
ATOM 669 N N . VAL A 1 82 ? 26.629 -19.122 -33.057 1.00 47.75 82 VAL A N 1
ATOM 670 C CA . VAL A 1 82 ? 25.869 -19.346 -34.277 1.00 47.75 82 VAL A CA 1
ATOM 671 C C . VAL A 1 82 ? 25.415 -20.805 -34.221 1.00 47.75 82 VAL A C 1
ATOM 673 O O . VAL A 1 82 ? 26.254 -21.706 -34.194 1.00 47.75 82 VAL A O 1
ATOM 676 N N . LEU A 1 83 ? 24.102 -21.013 -34.108 1.00 44.88 83 LEU A N 1
ATOM 677 C CA . LEU A 1 83 ? 23.452 -22.282 -34.446 1.00 44.88 83 LEU A CA 1
ATOM 678 C C . LEU A 1 83 ? 23.369 -22.420 -35.967 1.00 44.88 83 LEU A C 1
ATOM 680 O O . LEU A 1 83 ? 23.072 -21.393 -36.622 1.00 44.88 83 LEU A O 1
#